Protein AF-A0A352WYQ7-F1 (afdb_monomer)

Structure (mmCIF, N/CA/C/O backbone):
data_AF-A0A352WYQ7-F1
#
_entry.id   AF-A0A352WYQ7-F1
#
loop_
_atom_site.group_PDB
_atom_site.id
_atom_site.type_symbol
_atom_site.label_atom_id
_atom_site.label_alt_id
_atom_site.label_comp_id
_atom_site.label_asym_id
_atom_site.label_entity_id
_atom_site.label_seq_id
_atom_site.pdbx_PDB_ins_code
_atom_site.Cartn_x
_atom_site.Cartn_y
_atom_site.Cartn_z
_atom_site.occupancy
_atom_site.B_iso_or_equiv
_atom_site.auth_seq_id
_atom_site.auth_comp_id
_atom_site.auth_asym_id
_atom_site.auth_atom_id
_atom_site.pdbx_PDB_model_num
ATOM 1 N N . MET A 1 1 ? -20.847 0.079 13.598 1.00 63.69 1 MET A N 1
ATOM 2 C CA . MET A 1 1 ? -19.772 -0.855 13.158 1.00 63.69 1 MET A CA 1
ATOM 3 C C . MET A 1 1 ? -18.913 -0.335 11.989 1.00 63.69 1 MET A C 1
ATOM 5 O O . MET A 1 1 ? -18.174 -1.116 11.396 1.00 63.69 1 MET A O 1
ATOM 9 N N . ASN A 1 2 ? -18.932 0.965 11.664 1.00 82.19 2 ASN A N 1
ATOM 10 C CA . ASN A 1 2 ? -18.245 1.469 10.465 1.00 82.19 2 ASN A CA 1
ATOM 11 C C . ASN A 1 2 ? -16.712 1.396 10.565 1.00 82.19 2 ASN A C 1
ATOM 13 O O . ASN A 1 2 ? -16.081 1.010 9.591 1.00 82.19 2 ASN A O 1
ATO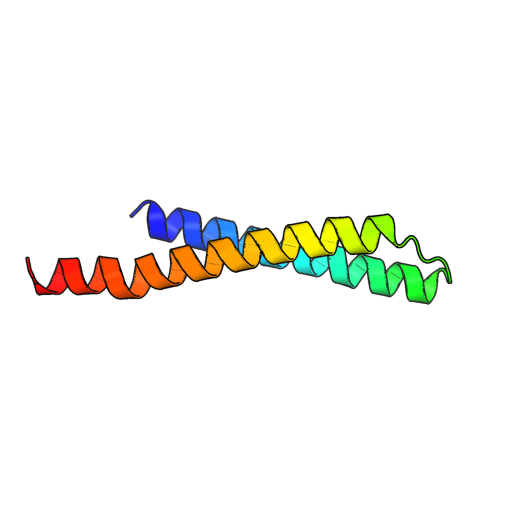M 17 N N . ILE A 1 3 ? -16.123 1.646 11.742 1.00 85.50 3 ILE A N 1
ATOM 18 C CA . ILE A 1 3 ? -14.664 1.562 11.958 1.00 85.50 3 ILE A CA 1
ATOM 19 C C . ILE A 1 3 ? -14.128 0.155 11.662 1.00 85.50 3 ILE A C 1
ATOM 21 O O . ILE A 1 3 ? -13.160 0.017 10.927 1.00 85.50 3 ILE A O 1
ATOM 25 N N . LYS A 1 4 ? -14.795 -0.904 12.148 1.00 85.81 4 LYS A N 1
ATOM 26 C CA . LYS A 1 4 ? -14.386 -2.297 11.878 1.00 85.81 4 LYS A CA 1
ATOM 27 C C . LYS A 1 4 ? -14.444 -2.635 10.383 1.00 85.81 4 LYS A C 1
ATOM 29 O O . LYS A 1 4 ? -13.535 -3.275 9.866 1.00 85.81 4 LYS A O 1
ATOM 34 N N . LYS A 1 5 ? -15.480 -2.163 9.674 1.00 89.94 5 LYS A N 1
ATOM 35 C CA . LYS A 1 5 ? -15.606 -2.341 8.215 1.00 89.94 5 LYS A CA 1
ATOM 36 C C . LYS A 1 5 ? -14.508 -1.594 7.452 1.00 89.94 5 LYS A C 1
ATOM 38 O O . LYS A 1 5 ? -13.928 -2.156 6.529 1.00 89.94 5 LYS A O 1
ATOM 43 N N . TRP A 1 6 ? -14.208 -0.353 7.837 1.00 91.38 6 TRP A N 1
ATOM 44 C CA . TRP A 1 6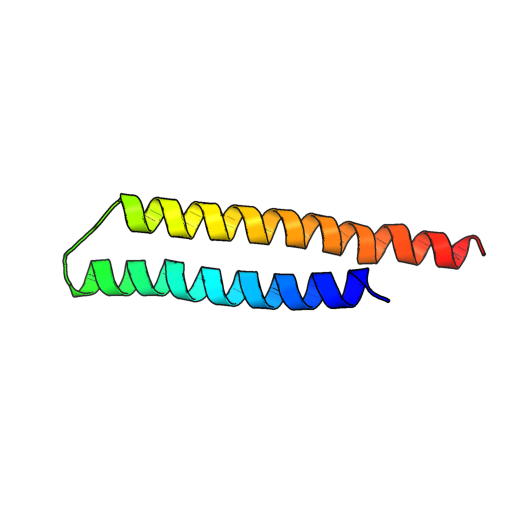 ? -13.118 0.423 7.240 1.00 91.38 6 TRP A CA 1
ATOM 45 C C . TRP A 1 6 ? -11.749 -0.193 7.523 1.00 91.38 6 TRP A C 1
ATOM 47 O O . TRP A 1 6 ? -10.948 -0.296 6.602 1.00 91.38 6 TRP A O 1
ATOM 57 N N . ASN A 1 7 ? -11.516 -0.691 8.739 1.00 93.38 7 ASN A N 1
ATOM 58 C CA . ASN A 1 7 ? -10.274 -1.373 9.090 1.00 93.38 7 ASN A CA 1
ATOM 59 C C . ASN A 1 7 ? -10.049 -2.632 8.237 1.00 93.38 7 ASN A C 1
ATOM 61 O O . ASN A 1 7 ? -8.950 -2.851 7.741 1.00 93.38 7 ASN A O 1
ATOM 65 N N . 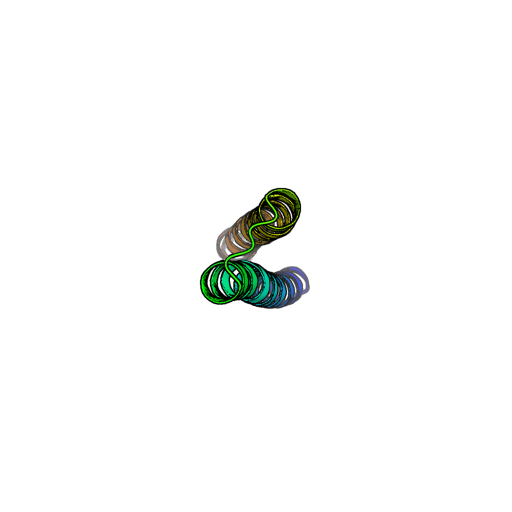ALA A 1 8 ? -11.103 -3.424 8.004 1.00 93.31 8 ALA A N 1
ATOM 66 C CA . ALA A 1 8 ? -11.031 -4.603 7.141 1.00 93.31 8 ALA A CA 1
ATOM 67 C C . ALA A 1 8 ? -10.740 -4.242 5.673 1.00 93.31 8 ALA A C 1
ATOM 69 O O . ALA A 1 8 ? -9.892 -4.865 5.038 1.00 93.31 8 ALA A O 1
ATOM 70 N N . ARG A 1 9 ? -11.398 -3.204 5.135 1.00 95.38 9 ARG A N 1
ATOM 71 C CA . ARG A 1 9 ? -11.121 -2.699 3.776 1.00 95.38 9 ARG A CA 1
ATOM 72 C C . ARG A 1 9 ? -9.684 -2.211 3.634 1.00 95.38 9 ARG A C 1
ATOM 74 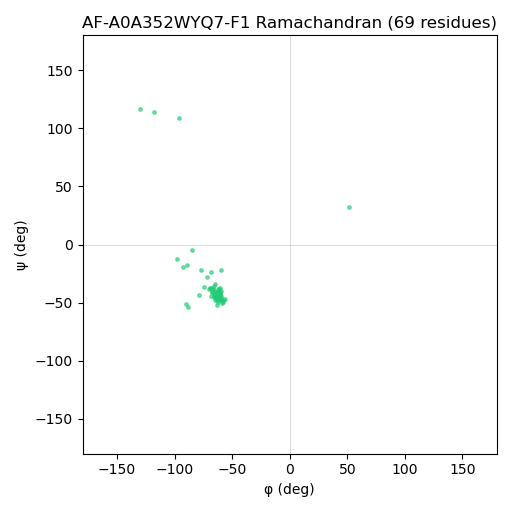O O . ARG A 1 9 ? -9.049 -2.466 2.619 1.00 95.38 9 ARG A O 1
ATOM 81 N N . LEU A 1 10 ? -9.185 -1.520 4.653 1.00 95.56 10 LEU A N 1
ATOM 82 C CA . LEU A 1 10 ? -7.832 -0.994 4.654 1.00 95.56 10 LEU A CA 1
ATOM 83 C C . LEU A 1 10 ? -6.791 -2.111 4.764 1.00 95.56 10 LEU A C 1
ATOM 85 O O . LEU A 1 10 ? -5.801 -2.068 4.051 1.00 95.56 10 LEU A O 1
ATOM 89 N N . SER A 1 11 ? -7.055 -3.145 5.567 1.00 95.88 11 SER A N 1
ATOM 90 C CA . SER A 1 11 ? -6.231 -4.359 5.611 1.00 95.88 11 SER A CA 1
ATOM 91 C C . SER A 1 11 ? -6.107 -5.005 4.227 1.00 95.88 11 SER A C 1
ATOM 93 O O . SER A 1 11 ? -4.998 -5.275 3.769 1.00 95.88 11 SER A O 1
ATOM 95 N N . LEU A 1 12 ? -7.230 -5.162 3.513 1.00 97.06 12 LEU A N 1
ATOM 96 C CA . LEU A 1 12 ? -7.231 -5.691 2.147 1.00 97.06 12 LEU A CA 1
ATOM 97 C C . LEU A 1 12 ? -6.418 -4.808 1.188 1.00 97.06 12 LEU A C 1
ATOM 99 O O . LEU A 1 12 ? -5.623 -5.327 0.408 1.00 97.06 12 LEU A O 1
ATOM 103 N N . LEU A 1 13 ? -6.579 -3.483 1.266 1.00 96.31 13 LEU A N 1
ATOM 104 C CA . LEU A 1 13 ? -5.794 -2.542 0.463 1.00 96.31 13 LEU A CA 1
ATOM 105 C C . LEU A 1 13 ? -4.291 -2.671 0.748 1.00 96.31 13 LEU A C 1
ATOM 107 O O . LEU A 1 13 ? -3.501 -2.707 -0.192 1.00 96.31 13 LEU A O 1
ATOM 111 N N . THR A 1 14 ? -3.895 -2.780 2.016 1.00 96.94 14 THR A N 1
ATOM 112 C CA . THR A 1 14 ? -2.493 -2.962 2.418 1.00 96.94 14 THR A CA 1
ATOM 113 C C . THR A 1 14 ? -1.906 -4.244 1.830 1.00 96.94 14 THR A C 1
ATOM 115 O O . THR A 1 14 ? -0.797 -4.211 1.305 1.00 96.94 14 THR A O 1
ATOM 118 N N . VAL A 1 15 ? -2.655 -5.354 1.841 1.00 97.75 15 VAL A N 1
ATOM 119 C CA . VAL A 1 15 ? -2.220 -6.618 1.216 1.00 97.75 15 VAL A CA 1
ATOM 120 C C . VAL A 1 15 ? -2.032 -6.451 -0.293 1.00 97.75 15 VAL A C 1
ATOM 122 O O . VAL A 1 15 ? -1.018 -6.882 -0.834 1.00 97.75 15 VAL A O 1
ATOM 125 N N . VAL A 1 16 ? -2.967 -5.788 -0.977 1.00 97.69 16 VAL A N 1
ATOM 126 C C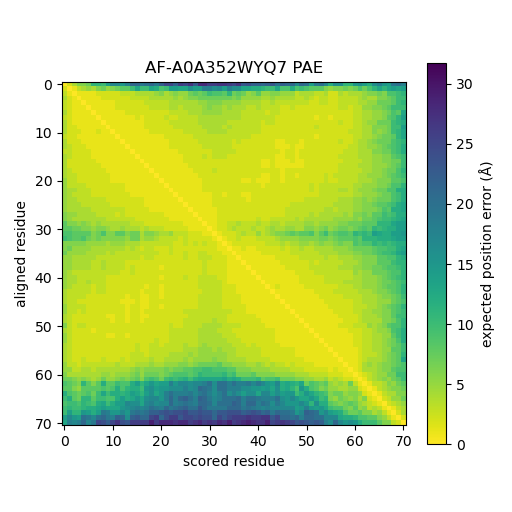A . VAL A 1 16 ? -2.845 -5.523 -2.420 1.00 97.69 16 VAL A CA 1
ATOM 127 C C . VAL A 1 16 ? -1.614 -4.662 -2.719 1.00 97.69 16 VAL A C 1
ATOM 129 O O . VAL A 1 16 ? -0.837 -5.000 -3.609 1.00 97.69 16 VAL A O 1
ATOM 132 N N . LEU A 1 17 ? -1.391 -3.586 -1.961 1.00 97.25 17 LEU A N 1
ATOM 133 C CA . LEU A 1 17 ? -0.216 -2.724 -2.125 1.00 97.25 17 LEU A CA 1
ATOM 134 C C . LEU A 1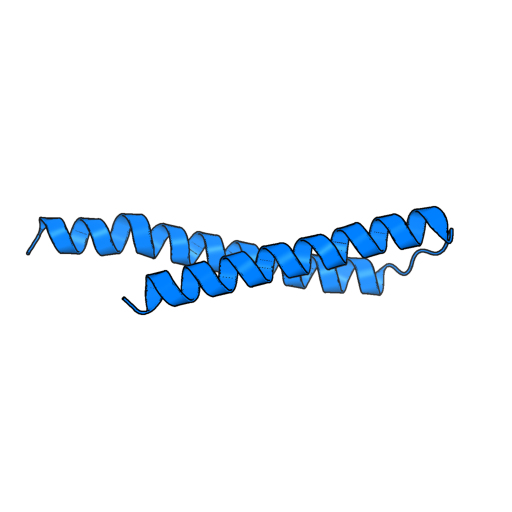 17 ? 1.095 -3.472 -1.860 1.00 97.25 17 LEU A C 1
ATOM 136 O O . LEU A 1 17 ? 2.067 -3.260 -2.583 1.00 97.25 17 LEU A O 1
ATOM 140 N N . PHE A 1 18 ? 1.112 -4.368 -0.872 1.00 97.94 18 PHE A N 1
ATOM 141 C CA . PHE A 1 18 ? 2.260 -5.223 -0.583 1.00 97.94 18 PHE A CA 1
ATOM 142 C C . PHE A 1 18 ? 2.588 -6.140 -1.765 1.00 97.94 18 PHE A C 1
ATOM 144 O O . PHE A 1 18 ? 3.732 -6.180 -2.209 1.00 97.94 18 PHE A O 1
ATOM 151 N N . LEU A 1 19 ? 1.579 -6.802 -2.340 1.00 98.06 19 LEU A N 1
ATOM 152 C CA . LEU A 1 19 ? 1.765 -7.654 -3.519 1.00 98.06 19 LEU A CA 1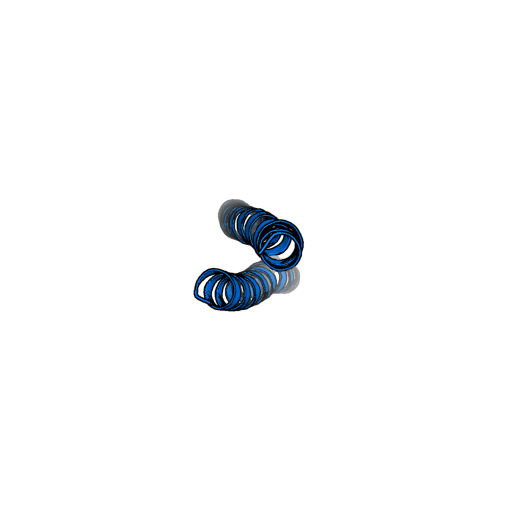
ATOM 153 C C . LEU A 1 19 ? 2.277 -6.869 -4.732 1.00 98.06 19 LEU A C 1
ATOM 155 O O . LEU A 1 19 ? 3.125 -7.371 -5.464 1.00 98.06 19 LEU A O 1
ATOM 159 N N . ILE A 1 20 ? 1.798 -5.640 -4.942 1.00 96.94 20 ILE A N 1
ATOM 160 C CA . ILE A 1 20 ? 2.298 -4.769 -6.016 1.00 96.94 20 ILE A CA 1
ATOM 161 C C . ILE A 1 20 ? 3.765 -4.392 -5.769 1.00 96.94 20 ILE A C 1
ATOM 163 O O . ILE A 1 20 ? 4.568 -4.434 -6.700 1.00 96.94 20 ILE A O 1
ATOM 167 N N . HIS A 1 21 ? 4.120 -4.032 -4.532 1.00 97.12 21 HIS A N 1
ATOM 168 C CA . HIS A 1 21 ? 5.483 -3.639 -4.174 1.00 97.12 21 HIS A CA 1
ATOM 169 C C . HIS A 1 21 ? 6.478 -4.793 -4.366 1.00 97.12 21 HIS A C 1
ATOM 171 O O . HIS A 1 21 ? 7.464 -4.642 -5.086 1.00 97.12 21 HIS A O 1
ATOM 177 N N . GLU A 1 22 ? 6.189 -5.964 -3.797 1.00 97.25 22 GLU A N 1
ATOM 178 C CA . GLU A 1 22 ? 7.050 -7.148 -3.922 1.00 97.25 22 GLU A CA 1
ATOM 179 C C . GLU A 1 22 ? 7.046 -7.720 -5.344 1.00 97.25 22 GLU A C 1
ATOM 181 O O . GLU A 1 22 ? 8.089 -8.115 -5.865 1.00 97.25 22 GLU A O 1
ATOM 186 N N . GLY A 1 23 ? 5.895 -7.699 -6.022 1.00 97.00 23 GLY A N 1
ATOM 187 C CA . GLY A 1 23 ? 5.791 -8.100 -7.423 1.00 97.00 23 GLY A CA 1
ATOM 188 C C . GLY A 1 23 ? 6.661 -7.236 -8.335 1.00 97.00 23 GLY A C 1
ATOM 189 O O . GLY A 1 23 ? 7.297 -7.752 -9.254 1.00 97.00 23 GLY A O 1
ATOM 190 N N . TYR A 1 24 ? 6.760 -5.936 -8.049 1.00 95.88 24 TYR A N 1
ATOM 191 C CA . TYR A 1 24 ? 7.672 -5.049 -8.758 1.00 95.88 24 TYR A CA 1
ATOM 192 C C . TYR A 1 24 ? 9.147 -5.377 -8.481 1.00 95.88 24 TYR A C 1
ATOM 194 O O . TYR A 1 24 ? 9.940 -5.377 -9.420 1.00 95.88 24 TYR A O 1
ATOM 202 N N . HIS A 1 25 ? 9.531 -5.700 -7.241 1.00 96.12 25 HIS A N 1
ATOM 203 C CA . HIS A 1 25 ? 10.905 -6.137 -6.943 1.00 96.12 25 HIS A CA 1
ATOM 204 C C . HIS A 1 25 ? 11.259 -7.444 -7.651 1.00 96.12 25 HIS A C 1
ATOM 206 O O . HIS A 1 25 ? 12.344 -7.556 -8.224 1.00 96.12 25 HIS A O 1
ATOM 212 N N . LEU A 1 26 ? 10.330 -8.401 -7.689 1.00 97.06 26 LEU A N 1
ATOM 213 C CA . LEU A 1 26 ? 10.501 -9.651 -8.427 1.00 97.06 26 LEU A CA 1
ATOM 214 C C . LEU A 1 26 ? 10.653 -9.402 -9.937 1.00 97.06 26 LEU A C 1
ATOM 216 O O . LEU A 1 26 ? 11.539 -9.969 -10.582 1.00 97.06 26 LEU A O 1
ATOM 220 N N . TYR A 1 27 ? 9.827 -8.519 -10.504 1.00 96.38 27 TYR A N 1
ATOM 221 C CA . TYR A 1 27 ? 9.974 -8.080 -11.892 1.00 96.38 27 TYR A CA 1
ATOM 222 C C . TYR A 1 27 ? 11.330 -7.403 -12.125 1.00 96.38 27 TYR A C 1
ATOM 224 O O . TYR A 1 27 ? 12.031 -7.752 -13.067 1.00 96.38 27 TYR A O 1
ATOM 232 N N . ALA A 1 28 ? 11.739 -6.481 -11.254 1.00 96.44 28 ALA A N 1
ATOM 233 C CA . ALA A 1 28 ? 12.998 -5.756 -11.398 1.00 96.44 28 ALA A CA 1
ATOM 234 C C . ALA A 1 28 ? 14.212 -6.694 -11.363 1.00 96.44 28 ALA A C 1
ATOM 236 O O . ALA A 1 28 ? 15.151 -6.522 -12.143 1.00 96.44 28 ALA A O 1
ATOM 237 N N . TYR A 1 29 ? 14.163 -7.710 -10.499 1.00 95.94 29 TYR A N 1
ATOM 238 C CA . TYR A 1 29 ? 15.176 -8.757 -10.413 1.00 95.94 29 TYR A CA 1
ATOM 239 C C . TYR A 1 29 ? 15.243 -9.605 -11.691 1.00 95.94 29 TYR A C 1
ATOM 241 O O . TYR A 1 29 ? 16.324 -9.837 -12.224 1.00 95.94 29 TYR A O 1
ATOM 249 N N . THR A 1 30 ? 14.095 -10.041 -12.215 1.00 97.00 30 THR A N 1
ATOM 250 C CA . THR A 1 30 ? 14.038 -10.908 -13.409 1.00 97.00 30 THR A CA 1
ATOM 251 C C . THR A 1 30 ? 14.325 -10.162 -14.712 1.00 97.00 30 THR A C 1
ATOM 253 O O . THR A 1 30 ? 14.986 -10.702 -15.595 1.00 97.00 30 THR A O 1
ATOM 256 N N . ALA A 1 31 ? 13.876 -8.913 -14.828 1.00 95.56 31 ALA A N 1
ATOM 257 C CA . ALA A 1 31 ? 14.076 -8.063 -15.999 1.00 95.56 31 ALA A CA 1
ATOM 258 C C . ALA A 1 31 ? 15.417 -7.309 -15.988 1.00 95.56 31 ALA A C 1
ATOM 260 O O . ALA A 1 31 ? 15.712 -6.596 -16.946 1.00 95.56 31 ALA A O 1
ATOM 261 N N . MET A 1 32 ? 16.210 -7.419 -14.911 1.00 94.56 32 MET A N 1
ATOM 262 C CA . MET A 1 32 ? 17.446 -6.648 -14.700 1.00 94.56 32 MET A CA 1
ATOM 263 C C . MET A 1 32 ? 17.236 -5.132 -14.878 1.00 94.56 32 MET A C 1
ATOM 265 O O . MET A 1 32 ? 18.120 -4.405 -15.331 1.00 94.56 32 MET A O 1
ATOM 269 N N . TYR A 1 33 ? 16.042 -4.648 -14.530 1.00 93.81 33 TYR A N 1
ATOM 270 C CA . TYR A 1 33 ? 15.632 -3.259 -14.701 1.00 93.81 33 TYR A CA 1
ATOM 271 C C . TYR A 1 33 ? 15.047 -2.724 -13.399 1.00 93.81 33 TYR A C 1
ATOM 273 O O . TYR A 1 33 ? 13.998 -3.173 -12.945 1.00 93.81 33 TYR A O 1
ATOM 281 N N . HIS A 1 34 ? 15.702 -1.716 -12.823 1.00 94.88 34 HIS A N 1
ATOM 282 C CA . HIS A 1 34 ? 15.257 -1.080 -11.591 1.00 94.88 34 HIS A CA 1
ATOM 283 C C . HIS A 1 34 ? 14.934 0.399 -11.808 1.00 94.88 34 HIS A C 1
ATOM 285 O O . HIS A 1 34 ? 15.813 1.226 -12.042 1.00 94.88 34 HIS A O 1
ATOM 291 N N . ASN A 1 35 ? 13.660 0.743 -11.661 1.00 95.81 35 ASN A N 1
ATOM 292 C CA . ASN A 1 35 ? 13.177 2.111 -11.534 1.00 95.81 35 ASN A CA 1
ATOM 293 C C . ASN A 1 35 ? 12.987 2.483 -10.043 1.00 95.81 35 ASN A C 1
ATOM 295 O O . ASN A 1 35 ? 12.039 2.014 -9.402 1.00 95.81 35 ASN A O 1
ATOM 299 N N . PRO A 1 36 ? 13.839 3.353 -9.473 1.00 94.44 36 PRO A N 1
ATOM 300 C CA . PRO A 1 36 ? 13.771 3.716 -8.057 1.00 94.44 36 PRO A CA 1
ATOM 301 C C . PRO A 1 36 ? 12.520 4.532 -7.702 1.00 94.44 36 PRO A C 1
ATOM 303 O O . PRO A 1 36 ? 12.093 4.536 -6.546 1.00 94.44 36 PRO A O 1
ATOM 306 N N . THR A 1 37 ? 11.912 5.221 -8.670 1.00 95.88 37 THR A N 1
ATOM 307 C CA . THR A 1 37 ? 10.685 5.996 -8.454 1.00 95.88 37 THR A CA 1
ATOM 308 C C . THR A 1 37 ? 9.506 5.071 -8.180 1.00 95.88 37 THR A C 1
ATOM 310 O O . THR A 1 37 ? 8.772 5.301 -7.222 1.00 95.88 37 THR A O 1
ATOM 313 N N . LEU A 1 38 ? 9.357 3.990 -8.953 1.00 93.50 38 LEU A N 1
ATOM 314 C CA . LEU A 1 38 ? 8.282 3.012 -8.744 1.00 93.50 38 LEU A CA 1
ATOM 315 C C . LEU A 1 38 ? 8.398 2.321 -7.380 1.00 93.50 38 LEU A C 1
ATOM 317 O O . LEU A 1 38 ? 7.398 2.207 -6.668 1.00 93.50 38 LEU A O 1
ATOM 321 N N . THR A 1 39 ? 9.615 1.958 -6.969 1.00 95.44 39 THR A N 1
ATOM 322 C CA . THR A 1 39 ? 9.886 1.405 -5.633 1.00 95.44 39 THR A CA 1
ATOM 323 C C . THR A 1 39 ? 9.449 2.361 -4.525 1.00 95.44 39 THR A C 1
ATOM 325 O O . THR A 1 39 ? 8.760 1.958 -3.591 1.00 95.44 39 THR A O 1
ATOM 328 N N . LYS A 1 40 ? 9.821 3.645 -4.626 1.00 96.25 40 LYS A N 1
ATOM 329 C CA . LYS A 1 40 ? 9.482 4.654 -3.610 1.00 96.25 40 LYS A CA 1
ATOM 330 C C . LYS A 1 40 ? 7.982 4.914 -3.546 1.00 96.25 40 LYS A C 1
ATOM 332 O O . LYS A 1 40 ? 7.427 4.959 -2.455 1.00 96.25 40 LYS A O 1
ATOM 337 N N . VAL A 1 41 ? 7.323 5.064 -4.695 1.00 96.81 41 VAL A N 1
ATOM 338 C CA . VAL A 1 41 ? 5.880 5.345 -4.756 1.00 96.81 41 VAL A CA 1
ATOM 339 C C . VAL A 1 41 ? 5.080 4.199 -4.142 1.00 96.81 41 VAL A C 1
ATOM 341 O O . VAL A 1 41 ? 4.239 4.432 -3.274 1.00 96.81 41 VAL A O 1
ATOM 344 N N . THR A 1 42 ? 5.370 2.961 -4.544 1.00 95.94 42 THR A N 1
ATOM 345 C CA . THR A 1 42 ? 4.679 1.778 -4.006 1.00 95.94 42 THR A CA 1
ATOM 346 C C . THR A 1 42 ? 4.997 1.560 -2.524 1.00 95.94 42 THR A C 1
ATOM 348 O O . THR A 1 42 ? 4.088 1.271 -1.748 1.00 95.94 42 THR A O 1
ATOM 351 N N . GLY A 1 43 ? 6.243 1.801 -2.101 1.00 96.62 43 GLY A N 1
ATOM 352 C CA . GLY A 1 43 ? 6.657 1.715 -0.700 1.00 96.62 43 GLY A CA 1
ATOM 353 C C . GLY A 1 43 ? 5.982 2.756 0.201 1.00 96.62 43 GLY A C 1
ATOM 354 O O . GLY A 1 43 ? 5.472 2.408 1.264 1.00 96.62 43 GLY A O 1
ATOM 355 N N . TYR A 1 44 ? 5.907 4.023 -0.220 1.00 97.62 44 TYR A N 1
ATOM 356 C CA . TYR A 1 44 ? 5.221 5.070 0.547 1.00 97.62 44 TYR A CA 1
ATOM 357 C C . TYR A 1 44 ? 3.711 4.840 0.625 1.00 97.62 44 TYR A C 1
ATOM 359 O O . TYR A 1 44 ? 3.121 5.044 1.687 1.00 97.62 44 TYR A O 1
ATOM 367 N N . ALA A 1 45 ? 3.088 4.368 -0.459 1.00 96.38 45 ALA A N 1
ATOM 368 C CA . ALA A 1 45 ? 1.675 4.000 -0.448 1.00 96.38 45 ALA A CA 1
ATOM 369 C C . ALA A 1 45 ? 1.400 2.858 0.545 1.00 96.38 45 ALA A C 1
ATOM 371 O O . ALA A 1 45 ? 0.472 2.952 1.352 1.00 96.38 45 ALA A O 1
ATOM 372 N N . LEU A 1 46 ? 2.235 1.813 0.531 1.00 97.62 46 LEU A N 1
ATOM 373 C CA . LEU A 1 46 ? 2.150 0.699 1.474 1.00 97.62 46 LEU A CA 1
ATOM 374 C C . LEU A 1 46 ? 2.336 1.167 2.925 1.00 97.62 46 LEU A C 1
ATOM 376 O O . LEU A 1 46 ? 1.528 0.820 3.787 1.00 97.62 46 LEU A O 1
ATOM 380 N N . ALA A 1 47 ? 3.356 1.987 3.192 1.00 97.19 47 ALA A N 1
ATOM 381 C CA . ALA A 1 47 ? 3.636 2.508 4.529 1.00 97.19 47 ALA A CA 1
ATOM 382 C C . ALA A 1 47 ? 2.472 3.349 5.078 1.00 97.19 47 ALA A C 1
ATOM 384 O O . ALA A 1 47 ? 2.077 3.181 6.234 1.00 97.19 47 ALA A O 1
ATOM 385 N N . ALA A 1 48 ? 1.876 4.209 4.247 1.00 97.38 48 ALA A N 1
ATOM 386 C CA . ALA A 1 48 ? 0.722 5.018 4.630 1.00 97.38 48 ALA A CA 1
ATOM 387 C C . ALA A 1 48 ? -0.516 4.154 4.937 1.00 97.38 48 ALA A C 1
ATOM 389 O O . ALA A 1 48 ? -1.178 4.361 5.959 1.00 97.38 48 ALA A O 1
ATOM 390 N N . ALA A 1 49 ? -0.810 3.161 4.090 1.00 96.75 49 ALA A N 1
ATOM 391 C CA . ALA A 1 49 ? -1.931 2.244 4.298 1.00 96.75 49 ALA A CA 1
ATOM 392 C C . ALA A 1 49 ? -1.754 1.403 5.572 1.00 96.75 49 ALA A C 1
ATOM 394 O O . ALA A 1 49 ? -2.692 1.270 6.364 1.00 96.75 49 ALA A O 1
ATOM 395 N N . LEU A 1 50 ? -0.539 0.897 5.811 1.00 97.06 50 LEU A N 1
ATOM 396 C CA . LEU A 1 50 ? -0.202 0.146 7.017 1.00 97.06 50 LEU A CA 1
ATOM 397 C C . LEU A 1 50 ? -0.337 1.010 8.275 1.00 97.06 50 LEU A C 1
ATOM 399 O O . LEU A 1 50 ? -0.967 0.580 9.240 1.00 97.06 50 LEU A O 1
ATOM 403 N N . GLY A 1 51 ? 0.186 2.239 8.257 1.00 96.88 51 GLY A N 1
ATOM 404 C CA . GLY A 1 51 ? 0.072 3.168 9.381 1.00 96.88 51 GLY A CA 1
ATOM 405 C C . GLY A 1 51 ? -1.386 3.447 9.755 1.00 96.88 51 GLY A C 1
ATOM 406 O O . GLY A 1 51 ? -1.773 3.311 10.917 1.00 96.88 51 GLY A O 1
ATOM 407 N N . LEU A 1 52 ? -2.231 3.742 8.764 1.00 96.19 52 LEU A N 1
ATOM 408 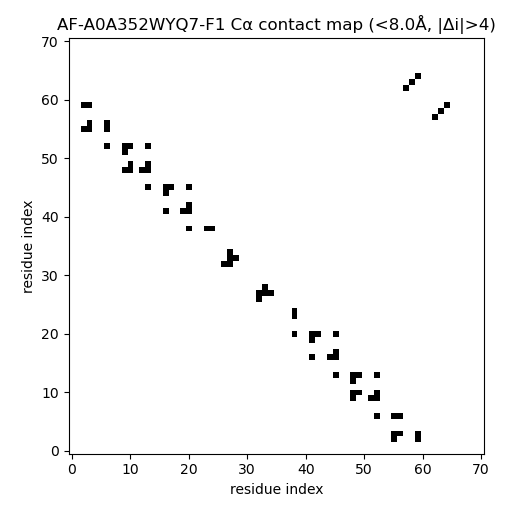C CA . LEU A 1 52 ? -3.658 3.966 8.999 1.00 96.19 52 LEU A CA 1
ATOM 409 C C . LEU A 1 52 ? -4.371 2.685 9.483 1.00 96.19 52 LEU A C 1
ATOM 411 O O . LEU A 1 52 ? -5.248 2.763 10.346 1.00 96.19 52 LEU A O 1
ATOM 415 N N . HIS A 1 53 ? -3.977 1.504 8.992 1.00 95.31 53 HIS A N 1
ATOM 416 C CA . HIS A 1 53 ? -4.529 0.220 9.439 1.00 95.31 53 HIS A CA 1
ATOM 417 C C . HIS A 1 53 ? -4.204 -0.065 10.903 1.00 95.31 53 HIS A C 1
ATOM 419 O O . HIS A 1 53 ? -5.080 -0.500 11.654 1.00 95.31 53 HIS A O 1
ATOM 425 N N . VAL A 1 54 ? -2.978 0.226 11.335 1.00 95.06 54 VAL A N 1
ATOM 426 C CA . VAL A 1 54 ? -2.568 0.080 12.736 1.00 95.06 54 VAL A CA 1
ATOM 427 C C . VAL A 1 54 ? -3.385 1.011 13.630 1.00 95.06 54 VAL A C 1
ATOM 429 O O . VAL A 1 54 ? -3.958 0.550 14.617 1.00 95.06 54 VAL A O 1
ATOM 432 N N . ILE A 1 55 ? -3.527 2.286 13.254 1.00 94.12 55 ILE A N 1
ATOM 433 C CA . ILE A 1 55 ? -4.319 3.264 14.020 1.00 94.12 55 ILE A CA 1
ATOM 434 C C . ILE A 1 55 ? -5.774 2.793 14.163 1.00 94.12 55 ILE A C 1
ATOM 436 O O . ILE A 1 55 ? -6.301 2.723 15.276 1.00 94.12 55 ILE A O 1
ATOM 440 N N . LEU A 1 56 ? -6.421 2.406 13.058 1.00 92.38 56 LEU A N 1
ATOM 441 C CA . LEU A 1 56 ? -7.804 1.922 13.089 1.00 92.38 56 LEU A CA 1
ATOM 442 C C . LEU A 1 56 ? -7.947 0.611 13.867 1.00 92.38 56 LEU A C 1
ATOM 444 O O . LEU A 1 56 ? -8.961 0.414 14.540 1.00 92.38 56 LEU A O 1
ATOM 448 N N . SER A 1 57 ? -6.947 -0.268 13.814 1.00 91.62 57 SER A N 1
ATOM 449 C CA . SER A 1 57 ? -6.931 -1.509 14.589 1.00 91.62 57 SER A CA 1
ATOM 450 C C . SER A 1 57 ? -6.879 -1.218 16.086 1.00 91.62 57 SER A C 1
ATOM 452 O O . SER A 1 57 ? -7.734 -1.724 16.814 1.00 91.62 57 SER A O 1
ATOM 454 N N . ILE A 1 58 ? -5.988 -0.325 16.527 1.00 90.62 58 ILE A N 1
ATOM 455 C CA . ILE A 1 58 ? -5.895 0.126 17.926 1.00 90.62 58 ILE A CA 1
ATOM 456 C C . ILE A 1 58 ? -7.229 0.725 18.385 1.00 90.62 58 ILE A C 1
ATOM 458 O O . ILE A 1 58 ? -7.775 0.300 19.402 1.00 90.62 58 ILE A O 1
ATOM 462 N N . MET A 1 59 ? -7.814 1.643 17.610 1.00 87.75 59 MET A N 1
ATOM 463 C CA . MET A 1 59 ? -9.125 2.223 17.933 1.00 87.75 59 MET A CA 1
ATOM 464 C C . MET A 1 59 ? -10.224 1.154 18.010 1.00 87.75 59 MET A C 1
ATOM 466 O O . MET A 1 59 ? -11.100 1.199 18.873 1.00 87.75 59 MET A O 1
ATOM 470 N N . SER A 1 60 ? -10.194 0.174 17.107 1.0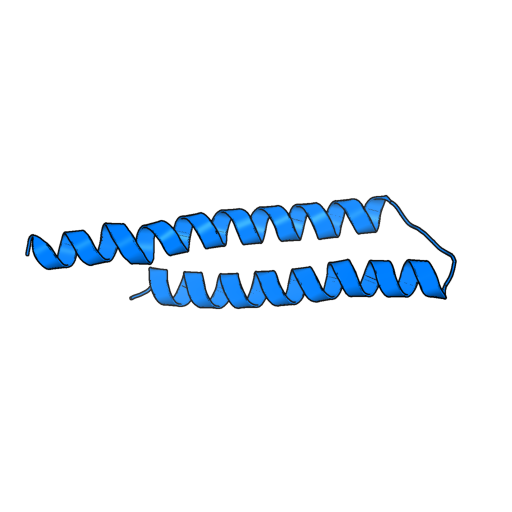0 85.38 60 SER A N 1
ATOM 471 C CA . SER A 1 60 ? -11.217 -0.869 17.055 1.00 85.38 60 SER A CA 1
ATOM 472 C C . SER A 1 60 ? -11.133 -1.880 18.199 1.00 85.38 60 SER A C 1
ATOM 474 O O . SER A 1 60 ? -12.166 -2.454 18.552 1.00 85.38 60 SER A O 1
ATOM 476 N N . VAL A 1 61 ? -9.932 -2.097 18.744 1.00 82.81 61 VAL A N 1
ATOM 477 C CA . VAL A 1 61 ? -9.669 -3.044 19.832 1.00 82.81 61 VAL A CA 1
ATOM 478 C C . VAL A 1 61 ? -9.811 -2.362 21.180 1.00 82.81 61 VAL A C 1
ATOM 480 O O . VAL A 1 61 ? -10.555 -2.863 22.005 1.00 82.81 61 VAL A O 1
ATOM 483 N N . PHE A 1 62 ? -9.159 -1.223 21.407 1.00 80.56 62 PHE A N 1
ATOM 484 C CA . PHE A 1 62 ? -9.123 -0.606 22.732 1.00 80.56 62 PHE A CA 1
ATOM 485 C C . PHE A 1 62 ? -10.302 0.341 22.950 1.00 80.56 62 PHE A C 1
ATOM 487 O O . PHE A 1 62 ? -11.084 0.140 23.870 1.00 80.56 62 PHE A O 1
ATOM 494 N N . VAL A 1 63 ? -10.515 1.312 22.058 1.00 70.12 63 VAL A N 1
ATOM 495 C CA . VAL A 1 63 ? -11.531 2.363 22.272 1.00 70.12 63 VAL A CA 1
ATOM 496 C C . VAL A 1 63 ? -12.954 1.797 22.230 1.00 70.12 63 VAL A C 1
ATOM 498 O O . VAL A 1 63 ? -13.797 2.157 23.047 1.00 70.12 63 VAL A O 1
ATOM 501 N N . LEU A 1 64 ? -13.239 0.877 21.302 1.00 71.69 64 LEU A N 1
ATOM 502 C CA . LEU A 1 64 ? -14.565 0.250 21.213 1.00 71.69 64 LEU A CA 1
ATOM 503 C C . LEU A 1 64 ? -14.814 -0.836 22.266 1.00 71.69 64 LEU A C 1
ATOM 505 O O . LEU A 1 64 ? -15.975 -1.162 22.508 1.00 71.69 64 LEU A O 1
ATOM 509 N N . HIS A 1 65 ? -13.769 -1.435 22.837 1.00 67.19 65 HIS A N 1
ATOM 510 C CA . HIS A 1 65 ? -13.920 -2.401 23.924 1.00 67.19 65 HIS A CA 1
ATOM 511 C C . HIS A 1 65 ? -14.172 -1.681 25.250 1.00 67.19 65 HIS A C 1
ATOM 513 O O . HIS A 1 65 ? -15.097 -2.049 25.967 1.00 67.19 65 HIS A O 1
ATOM 519 N N . ASP A 1 66 ? -13.428 -0.607 25.521 1.00 62.66 66 ASP A N 1
ATOM 520 C CA . ASP A 1 66 ? -13.557 0.184 26.748 1.00 62.66 66 ASP A CA 1
ATOM 521 C C . ASP A 1 66 ? -14.917 0.896 26.827 1.00 62.66 66 ASP A C 1
ATOM 523 O O . ASP A 1 66 ? -15.622 0.799 27.828 1.00 62.66 66 ASP A O 1
ATOM 527 N N . ALA A 1 67 ? -15.387 1.469 25.711 1.00 61.62 67 ALA A N 1
ATOM 528 C CA . ALA A 1 67 ? -16.730 2.052 25.618 1.00 61.62 67 ALA A CA 1
ATOM 529 C C . ALA A 1 67 ? -17.865 1.044 25.887 1.00 61.62 67 ALA A C 1
ATOM 531 O O . ALA A 1 67 ? -18.981 1.443 26.206 1.00 61.62 67 ALA A O 1
ATOM 532 N N . LYS A 1 68 ? -17.597 -0.258 25.733 1.00 60.38 68 LYS A N 1
ATOM 533 C CA . LYS A 1 68 ? -18.556 -1.337 25.995 1.00 60.38 68 LYS A CA 1
ATOM 534 C C . LYS A 1 68 ? -18.531 -1.830 27.443 1.00 60.38 68 LYS A C 1
ATOM 536 O O . LYS A 1 68 ? -19.453 -2.529 27.833 1.00 60.38 68 LYS A O 1
ATOM 541 N N . MET A 1 69 ? -17.464 -1.532 28.184 1.00 60.31 69 MET A N 1
ATOM 542 C CA . MET A 1 69 ? -17.284 -1.913 29.591 1.00 60.31 69 MET A CA 1
ATOM 543 C C . MET A 1 69 ? -17.783 -0.821 30.550 1.00 60.31 69 MET A C 1
ATOM 545 O O . MET A 1 69 ? -18.025 -1.103 31.718 1.00 60.31 69 MET A O 1
ATOM 549 N N . VAL A 1 70 ? -17.923 0.417 30.062 1.00 57.91 70 VAL A N 1
ATOM 550 C CA . VAL A 1 70 ? -18.366 1.594 30.836 1.00 57.91 70 VAL A CA 1
ATOM 551 C C . VAL A 1 70 ? -19.871 1.895 30.660 1.00 57.91 70 VAL A C 1
ATOM 553 O O . VAL A 1 70 ? -20.420 2.688 31.420 1.00 57.91 70 VAL A O 1
ATOM 556 N N . ALA A 1 71 ? -20.541 1.271 29.684 1.00 51.44 71 ALA A N 1
ATOM 557 C CA . ALA A 1 71 ? -21.976 1.419 29.401 1.00 51.44 71 ALA A CA 1
ATOM 558 C C . ALA A 1 71 ? -22.777 0.210 29.897 1.00 51.44 71 ALA A C 1
ATOM 560 O O . ALA A 1 71 ? -23.911 0.425 30.379 1.00 51.44 71 ALA A O 1
#

Secondary structure (DSSP, 8-state):
-HHHHHHHHHHHHHHHHHHHHHHHHHHHHHHT---HHHHHHHHHHHHHHHHHHHHHHHIIIIIHHHHHH--

Solvent-accessible surface area (backbone atoms only — not comparable to full-atom values): 3820 Å² total; per-residue (Å²): 117,66,65,59,54,52,31,54,54,35,49,53,50,29,51,53,36,45,52,51,40,53,50,48,52,54,45,22,64,75,67,76,47,82,60,68,65,62,54,48,54,37,47,51,52,27,52,53,37,44,52,54,30,51,52,43,46,50,45,56,56,50,56,56,46,52,60,62,74,78,108

Radius of gyration: 16.75 Å; Cα contacts (8 Å, |Δi|>4): 38; chains: 1; bounding box: 39×17×47 Å

Mean predicted aligned error: 5.03 Å

Foldseek 3Di:
DVLVVVLVVLVVVLVVLVCQLVVVVVVCVVVVHDDVVSNVVSVVSNVVSVVVSVVSVCCVPPVVVVVVVVD

pLDDT: mean 89.94, std 11.86, range [51.44, 98.06]

Nearest PDB structures (foldseek):
  1jch-assembly1_A  TM=7.957E-01  e=6.578E+00  Escherichia coli str. K-12 substr. W3110
  4abm-assembly1_B  TM=7.877E-01  e=9.051E+00  Homo sapiens

Sequence (71 aa):
MNIKKWNARLSLLTVVLFLIHEGYHLYAYTAMYHNPTLTKVTGYALAAALGLHVILSIMSVFVLHDAKMVA